Protein AF-A0A7V7NWT3-F1 (afdb_monomer_lite)

Sequence (100 aa):
MKITLTPKEGSNTFNPVANVSLSEVIELLEIGTERKLTAAETTIALPILEGLKVSHEEFTLRDVITKFKTVNELTNFAELCESIFLTGGDYSQLLTTSQA

Structure (mmCIF, N/CA/C/O backbone):
data_AF-A0A7V7NWT3-F1
#
_entry.id   AF-A0A7V7NWT3-F1
#
loop_
_atom_site.group_PDB
_atom_site.id
_atom_site.type_symbol
_atom_site.label_atom_id
_atom_site.label_alt_id
_atom_site.label_comp_id
_atom_site.label_asym_id
_atom_site.label_entity_id
_atom_site.label_seq_id
_atom_site.pdbx_PDB_ins_code
_atom_site.Cartn_x
_atom_site.Cartn_y
_atom_site.Cartn_z
_atom_site.occupancy
_atom_site.B_iso_or_equiv
_atom_site.auth_seq_id
_atom_site.auth_comp_id
_atom_site.auth_asym_id
_atom_site.auth_atom_id
_atom_site.pdbx_PDB_model_num
ATOM 1 N N . MET A 1 1 ? 13.095 13.021 6.331 1.00 39.44 1 MET A N 1
ATOM 2 C CA . MET A 1 1 ? 14.096 12.002 5.944 1.00 39.44 1 MET A CA 1
AT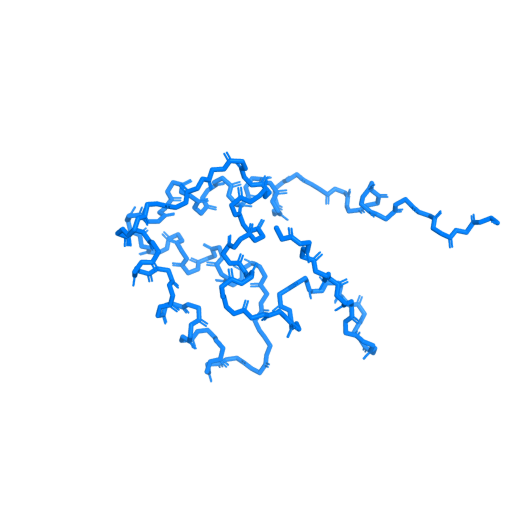OM 3 C C . MET A 1 1 ? 14.241 12.030 4.427 1.00 39.44 1 MET A C 1
ATOM 5 O O . MET A 1 1 ? 13.312 12.485 3.773 1.00 39.44 1 MET A O 1
ATOM 9 N N . LYS A 1 2 ? 15.400 11.653 3.867 1.00 46.28 2 LYS A N 1
ATOM 10 C CA . LYS A 1 2 ? 15.625 11.591 2.411 1.00 46.28 2 LYS A CA 1
ATOM 11 C C . LYS A 1 2 ? 15.581 10.120 1.997 1.00 46.28 2 LYS A C 1
ATOM 13 O O . LYS A 1 2 ? 16.504 9.391 2.343 1.00 46.28 2 LYS A O 1
ATOM 18 N N . ILE A 1 3 ? 14.532 9.710 1.286 1.00 48.25 3 ILE A N 1
ATOM 19 C CA . ILE A 1 3 ? 14.432 8.355 0.729 1.00 48.25 3 ILE A CA 1
ATOM 20 C C . ILE A 1 3 ? 15.511 8.220 -0.346 1.00 48.25 3 ILE A C 1
ATOM 22 O O . ILE A 1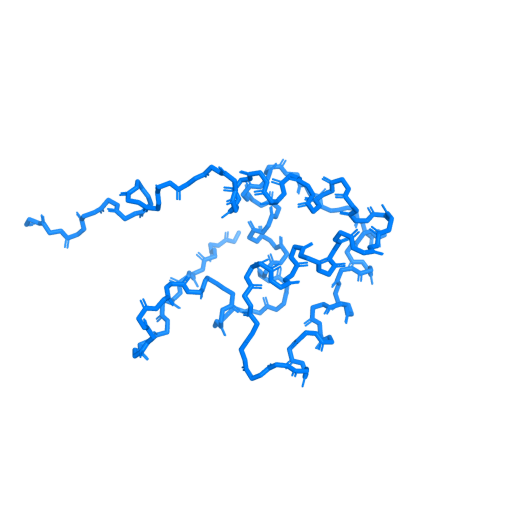 3 ? 15.604 9.057 -1.249 1.00 48.25 3 ILE A O 1
ATOM 26 N N . THR A 1 4 ? 16.362 7.204 -0.227 1.00 50.03 4 THR A N 1
ATOM 27 C CA . THR A 1 4 ? 17.408 6.926 -1.218 1.00 50.03 4 THR A CA 1
ATOM 28 C C . THR A 1 4 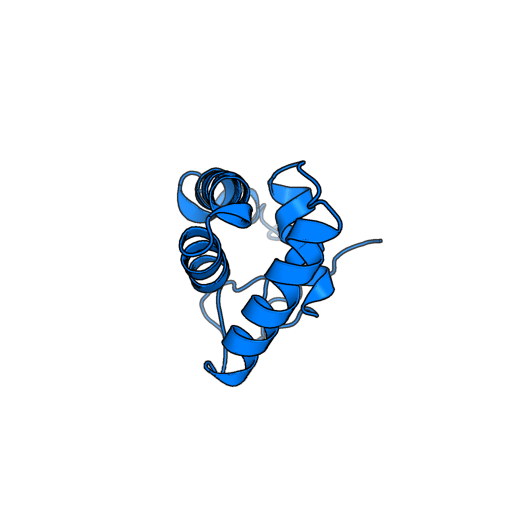? 16.974 5.735 -2.057 1.00 50.03 4 THR A C 1
ATOM 30 O O . THR A 1 4 ? 17.055 4.594 -1.618 1.00 50.03 4 THR A O 1
ATOM 33 N N . LEU A 1 5 ? 16.499 6.008 -3.272 1.00 54.25 5 LEU A N 1
ATOM 34 C CA . LEU A 1 5 ? 16.133 4.975 -4.235 1.00 54.25 5 LEU A CA 1
ATOM 35 C C . LEU A 1 5 ? 17.384 4.520 -4.981 1.00 54.25 5 LEU A C 1
ATOM 37 O O . LEU A 1 5 ? 17.806 5.155 -5.947 1.00 54.25 5 LEU A O 1
ATOM 41 N N . THR A 1 6 ? 17.999 3.436 -4.519 1.00 51.09 6 THR A N 1
ATOM 42 C CA . THR A 1 6 ? 19.100 2.784 -5.230 1.00 51.09 6 THR A CA 1
ATOM 43 C C . THR A 1 6 ? 18.532 1.782 -6.232 1.00 51.09 6 THR A C 1
ATOM 45 O O . THR A 1 6 ? 17.981 0.756 -5.811 1.00 51.09 6 THR A O 1
ATOM 48 N N . PRO A 1 7 ? 18.656 2.028 -7.552 1.00 48.53 7 PRO A N 1
ATOM 49 C CA . PRO A 1 7 ? 18.326 1.007 -8.535 1.00 48.53 7 PRO A CA 1
ATOM 50 C C . PRO A 1 7 ? 19.178 -0.236 -8.259 1.00 48.53 7 PRO A C 1
ATOM 52 O O . PRO A 1 7 ? 20.373 -0.133 -7.984 1.00 48.53 7 PRO A O 1
ATOM 55 N N . LYS A 1 8 ? 18.559 -1.418 -8.290 1.00 45.28 8 LYS A N 1
ATOM 56 C CA . LYS A 1 8 ? 19.284 -2.682 -8.152 1.00 45.28 8 LYS A CA 1
ATOM 57 C C . LYS A 1 8 ? 20.196 -2.848 -9.369 1.00 45.28 8 LYS A C 1
ATOM 59 O O . LYS A 1 8 ? 19.702 -2.987 -10.489 1.00 45.28 8 LYS A O 1
ATOM 64 N N . GLU A 1 9 ? 21.511 -2.811 -9.157 1.00 42.69 9 GLU A N 1
ATOM 65 C CA . GLU A 1 9 ? 22.485 -3.099 -10.213 1.00 42.69 9 GLU A CA 1
ATOM 66 C C . GLU A 1 9 ? 22.190 -4.487 -10.809 1.00 42.69 9 GLU A C 1
ATOM 68 O O . GLU A 1 9 ? 22.084 -5.477 -10.085 1.00 42.69 9 GLU A O 1
ATOM 73 N N . GLY A 1 10 ? 21.992 -4.546 -12.131 1.00 46.81 10 GLY A N 1
ATOM 74 C CA . GLY A 1 10 ? 21.686 -5.779 -12.868 1.00 46.81 10 GLY A CA 1
ATOM 75 C C . GLY A 1 10 ? 20.204 -6.044 -13.168 1.00 46.81 10 GLY A C 1
ATOM 76 O O . GLY A 1 10 ? 19.910 -7.019 -13.858 1.00 46.81 10 GLY A O 1
ATOM 77 N N . SER A 1 11 ? 19.270 -5.196 -12.716 1.00 45.91 11 SER A N 1
ATOM 78 C CA . SER A 1 11 ? 17.852 -5.318 -13.082 1.00 45.91 11 SER A CA 1
ATOM 79 C C . SER A 1 11 ? 17.485 -4.362 -14.222 1.00 45.91 11 SER A C 1
ATOM 81 O O . SER A 1 11 ? 17.590 -3.146 -14.082 1.00 45.91 11 SER A O 1
ATOM 83 N N . ASN A 1 12 ? 17.008 -4.899 -15.350 1.00 50.72 12 ASN A N 1
ATOM 84 C CA . ASN A 1 12 ? 16.550 -4.104 -16.504 1.00 50.72 12 ASN A CA 1
ATOM 85 C C . ASN A 1 12 ? 15.237 -3.338 -16.236 1.00 50.72 12 ASN A C 1
ATOM 87 O O . ASN A 1 12 ? 14.756 -2.621 -17.110 1.00 50.72 12 ASN A O 1
ATOM 91 N N . THR A 1 13 ? 14.635 -3.507 -15.054 1.00 57.06 13 THR A N 1
ATOM 92 C CA . THR A 1 13 ? 13.376 -2.864 -14.660 1.00 57.06 13 THR A CA 1
ATOM 93 C C . THR A 1 13 ? 13.594 -2.077 -13.372 1.00 57.06 13 THR A C 1
ATOM 95 O O . THR A 1 13 ? 13.986 -2.645 -12.353 1.00 57.06 13 THR A O 1
ATOM 98 N N . PHE A 1 14 ? 13.342 -0.766 -13.407 1.00 65.25 14 PHE A N 1
ATOM 99 C CA . PHE A 1 14 ? 13.416 0.089 -12.222 1.00 65.25 14 PHE A CA 1
ATOM 100 C C . PHE A 1 14 ? 12.362 -0.357 -11.197 1.00 65.25 14 PHE A C 1
ATOM 102 O O . PHE A 1 14 ? 11.167 -0.157 -11.404 1.00 65.25 14 PHE A O 1
ATOM 109 N N . ASN A 1 15 ? 12.805 -0.979 -10.101 1.00 69.56 15 ASN A N 1
ATOM 110 C CA . ASN A 1 15 ? 11.948 -1.349 -8.979 1.00 69.56 15 ASN A CA 1
ATOM 111 C C . ASN A 1 15 ? 12.320 -0.510 -7.740 1.00 69.56 15 ASN A C 1
ATOM 113 O O . ASN A 1 15 ? 13.275 -0.856 -7.040 1.00 69.56 15 ASN A O 1
ATOM 117 N N . PRO A 1 16 ? 11.584 0.576 -7.444 1.00 69.38 16 PRO A N 1
ATOM 118 C CA . PRO A 1 16 ? 11.914 1.482 -6.344 1.00 69.38 16 PRO A CA 1
ATOM 119 C C . PRO A 1 16 ? 11.735 0.846 -4.960 1.00 69.38 16 PRO A C 1
ATOM 121 O O . PRO A 1 16 ? 12.239 1.387 -3.982 1.00 69.38 16 PRO A O 1
ATOM 124 N N . VAL A 1 17 ? 11.049 -0.300 -4.865 1.00 79.19 17 VAL A N 1
ATOM 125 C CA . VAL A 1 17 ? 10.815 -0.998 -3.592 1.00 79.19 17 VAL A CA 1
ATOM 126 C C . VAL A 1 17 ? 11.745 -2.194 -3.360 1.00 79.19 17 VAL A C 1
ATOM 128 O O . VAL A 1 17 ? 11.695 -2.798 -2.295 1.00 79.19 17 VAL A O 1
ATOM 131 N N . ALA A 1 18 ? 12.626 -2.522 -4.315 1.00 72.50 18 ALA A N 1
ATOM 132 C CA . ALA A 1 18 ? 13.494 -3.704 -4.230 1.00 72.50 18 ALA A CA 1
ATOM 133 C C . ALA A 1 18 ? 14.523 -3.637 -3.088 1.00 72.50 18 ALA A C 1
ATOM 135 O O . ALA A 1 18 ? 14.810 -4.648 -2.455 1.00 72.50 18 ALA A O 1
ATOM 136 N N . ASN A 1 19 ? 15.079 -2.449 -2.830 1.00 71.12 19 ASN A N 1
ATOM 137 C CA . ASN A 1 19 ? 16.207 -2.259 -1.909 1.00 71.12 19 ASN A CA 1
ATOM 138 C C . ASN A 1 19 ? 15.865 -1.413 -0.674 1.00 71.12 19 ASN A C 1
ATOM 140 O O . ASN A 1 19 ? 16.760 -1.079 0.100 1.00 71.12 19 ASN A O 1
ATOM 144 N N . VAL A 1 20 ? 14.596 -1.048 -0.489 1.00 74.00 20 VAL A N 1
ATOM 145 C CA . VAL A 1 20 ? 14.168 -0.167 0.605 1.00 74.00 20 VAL A CA 1
ATOM 146 C C . VAL A 1 20 ? 13.450 -0.958 1.697 1.00 74.00 20 VAL A C 1
ATOM 148 O O . VAL A 1 20 ? 12.910 -2.045 1.472 1.00 74.00 20 VAL A O 1
ATOM 151 N N . SER A 1 21 ? 13.468 -0.429 2.918 1.00 83.44 21 SER A N 1
ATOM 152 C CA . SER A 1 21 ? 12.772 -1.054 4.049 1.00 83.44 21 SER A CA 1
ATOM 153 C C . SER A 1 21 ? 11.253 -0.953 3.885 1.00 83.44 21 SER A C 1
ATOM 155 O O . SER A 1 21 ? 10.763 -0.048 3.221 1.00 83.44 21 SER A O 1
ATOM 157 N N . LEU A 1 22 ? 10.477 -1.828 4.535 1.00 85.38 22 LEU A N 1
ATOM 158 C CA . LEU A 1 22 ? 9.008 -1.807 4.418 1.00 85.38 22 LEU A CA 1
ATOM 159 C C . LEU A 1 22 ? 8.401 -0.466 4.860 1.00 85.38 22 LEU A C 1
ATOM 161 O O . LEU A 1 22 ? 7.469 0.025 4.233 1.00 85.38 22 LEU A O 1
ATOM 165 N N . SER A 1 23 ? 8.977 0.162 5.887 1.00 84.69 23 SER A N 1
ATOM 166 C CA . SER A 1 23 ? 8.599 1.515 6.303 1.00 84.69 23 SER A CA 1
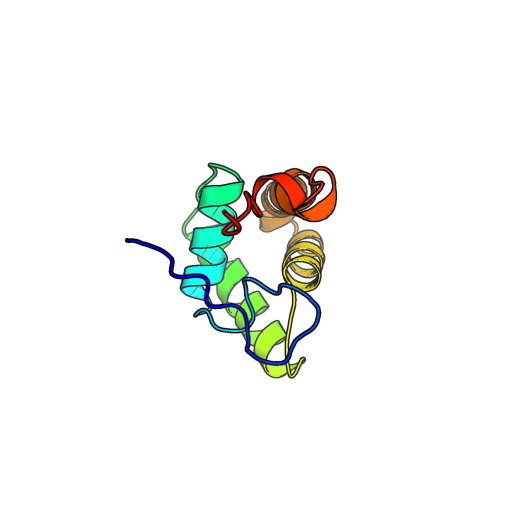ATOM 167 C C . SER A 1 23 ? 8.886 2.557 5.219 1.00 84.69 23 SER A C 1
ATOM 169 O O . SER A 1 23 ? 8.058 3.429 4.990 1.00 84.69 23 SER A O 1
ATOM 171 N N . GLU A 1 24 ? 10.001 2.429 4.495 1.00 85.50 24 GLU A N 1
ATOM 172 C CA . GLU A 1 24 ? 10.321 3.328 3.380 1.00 85.50 24 GLU A CA 1
ATOM 173 C C . GLU A 1 24 ? 9.420 3.095 2.165 1.00 85.50 24 GLU A C 1
ATOM 175 O O . GLU A 1 24 ? 9.141 4.036 1.429 1.00 85.50 24 GLU A O 1
ATOM 180 N N . VAL A 1 25 ? 8.913 1.871 1.965 1.00 87.44 25 VAL A N 1
ATOM 181 C CA . VAL A 1 25 ? 7.865 1.613 0.964 1.00 87.44 25 VAL A CA 1
ATOM 182 C C . VAL A 1 25 ? 6.611 2.413 1.303 1.00 87.44 25 VAL A C 1
ATOM 184 O O . VAL A 1 25 ? 6.049 3.053 0.419 1.00 87.44 25 VAL A O 1
ATOM 187 N N . ILE A 1 26 ? 6.188 2.419 2.571 1.00 89.44 26 ILE A N 1
ATOM 188 C CA . ILE A 1 26 ? 5.039 3.220 3.012 1.00 89.44 26 ILE A CA 1
ATOM 189 C C . ILE A 1 26 ? 5.321 4.706 2.798 1.00 89.44 26 ILE A C 1
ATOM 191 O O . ILE A 1 26 ? 4.529 5.367 2.134 1.00 89.44 26 ILE A O 1
ATOM 195 N N . GLU A 1 27 ? 6.462 5.213 3.269 1.00 88.06 27 GLU A N 1
ATOM 196 C CA . GLU A 1 27 ? 6.819 6.627 3.095 1.00 88.06 27 GLU A CA 1
ATOM 197 C C . GLU A 1 27 ? 6.864 7.033 1.614 1.00 88.06 27 GLU A C 1
ATOM 199 O O . GLU A 1 27 ? 6.410 8.118 1.255 1.00 88.06 27 GLU A O 1
ATOM 204 N N . LEU A 1 28 ? 7.358 6.163 0.729 1.00 87.62 28 LEU A N 1
ATOM 205 C CA . LEU A 1 28 ? 7.359 6.411 -0.711 1.00 87.62 28 LEU A CA 1
ATOM 206 C C . LEU A 1 28 ? 5.940 6.536 -1.270 1.00 87.62 28 LEU A C 1
ATOM 208 O O . LEU A 1 28 ? 5.672 7.449 -2.055 1.00 87.62 28 LEU A O 1
ATOM 212 N N . LEU A 1 29 ? 5.033 5.643 -0.871 1.00 88.75 29 LEU A N 1
ATOM 213 C CA . LEU A 1 29 ? 3.636 5.697 -1.298 1.00 88.75 29 LEU A CA 1
ATOM 214 C C . LEU A 1 29 ? 2.941 6.952 -0.753 1.00 88.75 29 LEU A C 1
ATOM 216 O O . LEU A 1 29 ? 2.211 7.613 -1.490 1.00 88.75 29 LEU A O 1
ATOM 220 N N . GLU A 1 30 ? 3.203 7.318 0.503 1.00 90.19 30 GLU A N 1
ATOM 221 C CA . GLU A 1 30 ? 2.645 8.521 1.128 1.00 90.19 30 GLU A CA 1
ATOM 222 C C . GLU A 1 30 ? 3.132 9.808 0.456 1.00 90.19 30 GLU A C 1
ATOM 224 O O . GLU A 1 30 ? 2.345 10.728 0.238 1.00 90.19 30 GLU A O 1
ATOM 229 N N . ILE A 1 31 ? 4.419 9.878 0.102 1.00 86.94 31 ILE A N 1
ATOM 230 C CA . ILE A 1 31 ? 4.991 11.032 -0.602 1.00 86.94 31 ILE A CA 1
ATOM 231 C C . ILE A 1 31 ? 4.433 11.120 -2.019 1.00 86.94 31 ILE A C 1
ATOM 233 O O . ILE A 1 31 ? 4.022 12.199 -2.433 1.00 86.94 31 ILE A O 1
ATOM 237 N N . GLY A 1 32 ? 4.396 10.009 -2.759 1.00 83.62 32 GLY A N 1
ATOM 238 C CA . GLY A 1 32 ? 3.902 10.021 -4.137 1.00 83.62 32 GLY A CA 1
ATOM 239 C C . GLY A 1 32 ? 2.416 10.360 -4.237 1.00 83.62 32 GLY A C 1
ATOM 240 O O . GLY A 1 32 ? 2.004 11.017 -5.185 1.00 83.62 32 GLY A O 1
ATOM 241 N N . THR A 1 33 ? 1.615 9.955 -3.252 1.00 85.44 33 THR A N 1
ATOM 242 C CA . THR A 1 33 ? 0.175 10.265 -3.209 1.00 85.44 33 THR A CA 1
ATOM 243 C C . THR A 1 33 ? -0.165 11.545 -2.452 1.00 85.44 33 THR A C 1
ATOM 245 O O . THR A 1 33 ? -1.340 11.900 -2.374 1.00 85.44 33 THR A O 1
ATOM 248 N N . GLU A 1 34 ? 0.830 12.207 -1.851 1.00 87.12 34 GLU A N 1
ATOM 249 C CA . GLU A 1 34 ? 0.659 13.335 -0.923 1.00 87.12 34 GLU A CA 1
ATOM 250 C C . GLU A 1 34 ? -0.347 13.050 0.214 1.00 87.12 34 GLU A C 1
ATOM 252 O O . GLU A 1 34 ? -0.895 13.960 0.843 1.00 87.12 34 GLU A O 1
ATOM 257 N N . ARG A 1 35 ? -0.583 11.767 0.514 1.00 88.56 35 ARG A N 1
ATOM 258 C CA . ARG A 1 35 ? -1.534 11.297 1.519 1.00 88.56 35 ARG A CA 1
ATOM 259 C C . ARG A 1 35 ? -0.814 10.419 2.523 1.00 88.56 35 ARG A C 1
ATOM 261 O O . ARG A 1 35 ? -0.298 9.364 2.181 1.00 88.56 35 ARG A O 1
ATOM 268 N N . LYS A 1 36 ? -0.880 10.809 3.793 1.00 90.81 36 LYS A N 1
ATOM 269 C CA . LYS A 1 36 ? -0.409 9.959 4.887 1.00 90.81 36 LYS A CA 1
ATOM 270 C C . LYS A 1 36 ? -1.431 8.891 5.246 1.00 90.81 36 LYS A C 1
ATOM 272 O O . LYS A 1 36 ? -2.627 9.182 5.327 1.00 90.81 36 LYS A O 1
ATOM 277 N N . LEU A 1 37 ? -0.943 7.686 5.509 1.00 89.25 37 LEU A N 1
ATOM 278 C CA . LEU A 1 37 ? -1.718 6.635 6.142 1.00 89.25 37 LEU A CA 1
ATOM 279 C C . LEU A 1 37 ? -1.968 7.004 7.606 1.00 89.25 37 LEU A C 1
ATOM 281 O O . LEU A 1 37 ? -1.111 7.536 8.318 1.00 89.25 37 LEU A O 1
ATOM 285 N N . THR A 1 38 ? -3.170 6.711 8.078 1.00 92.75 38 THR A N 1
ATOM 286 C CA . THR A 1 38 ? -3.480 6.749 9.505 1.00 92.75 38 THR A CA 1
ATOM 287 C C . THR A 1 38 ? -2.778 5.604 10.236 1.00 92.75 38 THR A C 1
ATOM 289 O O . THR A 1 38 ? -2.420 4.590 9.642 1.00 92.75 38 THR A O 1
ATOM 292 N N . ALA A 1 39 ? -2.638 5.707 11.561 1.00 90.19 39 ALA A N 1
ATOM 293 C CA . ALA A 1 39 ? -2.048 4.631 12.366 1.00 90.19 39 ALA A CA 1
ATOM 294 C C . ALA A 1 39 ? -2.768 3.276 12.186 1.00 90.19 39 ALA A C 1
ATOM 296 O O . ALA A 1 39 ? -2.124 2.226 12.214 1.00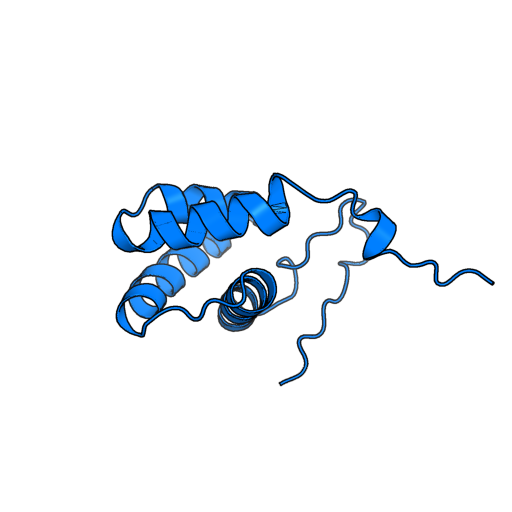 90.19 39 ALA A O 1
ATOM 297 N N . ALA A 1 40 ? -4.088 3.301 11.967 1.00 90.12 40 ALA A N 1
ATOM 298 C CA . ALA A 1 40 ? -4.879 2.108 11.683 1.00 90.12 40 ALA A CA 1
ATOM 299 C C . ALA A 1 40 ? -4.520 1.508 10.315 1.00 90.12 40 ALA A C 1
ATOM 301 O O . ALA A 1 40 ? -4.216 0.321 10.235 1.00 90.12 40 ALA A O 1
ATOM 302 N N . GLU A 1 41 ? -4.466 2.329 9.264 1.00 92.06 41 GLU A N 1
ATOM 303 C CA . GLU A 1 41 ? -4.057 1.882 7.928 1.00 92.06 41 GLU A CA 1
ATOM 304 C C . GLU A 1 41 ? -2.611 1.360 7.921 1.00 92.06 41 GLU A C 1
ATOM 306 O O . GLU A 1 41 ? -2.353 0.298 7.365 1.00 92.06 41 GLU A O 1
ATOM 311 N N . THR A 1 42 ? -1.676 2.028 8.603 1.00 90.88 42 THR A N 1
ATOM 312 C CA . THR A 1 42 ? -0.276 1.581 8.722 1.00 90.88 42 THR A CA 1
ATOM 313 C C . THR A 1 42 ? -0.160 0.229 9.426 1.00 90.88 42 THR A C 1
ATOM 315 O O . THR A 1 42 ? 0.615 -0.626 8.997 1.00 90.88 42 THR A O 1
ATOM 318 N N . THR A 1 43 ? -0.965 -0.001 10.470 1.00 92.31 43 THR A N 1
ATOM 319 C CA . THR A 1 43 ? -1.008 -1.290 11.186 1.00 92.31 43 THR A CA 1
ATOM 320 C C . THR A 1 43 ? -1.492 -2.430 10.285 1.00 92.31 43 THR A C 1
ATOM 322 O O . THR A 1 43 ? -1.097 -3.576 10.483 1.00 92.31 43 THR A O 1
ATOM 325 N N . ILE A 1 44 ? -2.312 -2.124 9.275 1.00 93.12 44 ILE A N 1
ATOM 326 C CA . ILE A 1 44 ? -2.795 -3.092 8.284 1.00 93.12 44 ILE A CA 1
ATOM 327 C C . ILE A 1 44 ? -1.800 -3.242 7.119 1.00 93.12 44 ILE A C 1
ATOM 329 O O . ILE A 1 44 ? -1.560 -4.350 6.645 1.00 93.12 44 ILE A O 1
ATOM 333 N N . ALA A 1 45 ? -1.188 -2.148 6.669 1.00 91.06 45 ALA A N 1
ATOM 334 C CA . ALA A 1 45 ? -0.272 -2.121 5.531 1.00 91.06 45 ALA A CA 1
ATOM 335 C C . ALA A 1 45 ? 1.040 -2.877 5.802 1.00 91.06 45 ALA A C 1
ATOM 337 O O . ALA A 1 45 ? 1.504 -3.628 4.944 1.00 91.06 45 ALA A O 1
ATOM 338 N N . LEU A 1 46 ? 1.622 -2.722 6.996 1.00 91.06 46 LEU A N 1
ATOM 339 C CA . LEU A 1 46 ? 2.880 -3.374 7.380 1.00 91.06 46 LEU A CA 1
ATOM 340 C C . LEU A 1 46 ? 2.864 -4.909 7.226 1.00 91.06 46 LEU A C 1
ATOM 342 O O . LEU A 1 46 ? 3.710 -5.417 6.487 1.00 91.06 46 LEU A O 1
ATOM 346 N N . PRO A 1 47 ? 1.914 -5.663 7.814 1.00 90.81 47 PRO A N 1
ATOM 347 C CA . PRO A 1 47 ? 1.898 -7.121 7.680 1.00 90.81 47 PRO A CA 1
ATOM 348 C C . PRO A 1 47 ? 1.647 -7.590 6.238 1.00 90.81 47 PRO A C 1
ATOM 350 O O . PRO A 1 47 ? 2.107 -8.662 5.847 1.00 90.81 47 PRO A O 1
ATOM 353 N N . ILE A 1 48 ? 0.956 -6.793 5.414 1.00 90.69 48 ILE A N 1
ATOM 354 C CA . ILE A 1 48 ? 0.772 -7.092 3.985 1.00 90.69 48 ILE A CA 1
ATOM 355 C C . ILE A 1 48 ? 2.106 -6.985 3.242 1.00 90.69 48 ILE A C 1
ATOM 357 O O . ILE A 1 48 ? 2.442 -7.862 2.443 1.00 90.69 48 ILE A O 1
ATOM 361 N N . LEU A 1 49 ? 2.875 -5.930 3.519 1.00 89.50 49 LEU A N 1
ATOM 362 C CA . LEU A 1 49 ? 4.207 -5.729 2.954 1.00 89.50 49 LEU A CA 1
ATOM 363 C C . LEU A 1 49 ? 5.187 -6.821 3.408 1.00 89.50 49 LEU A C 1
ATOM 365 O O . LEU A 1 49 ? 5.963 -7.326 2.595 1.00 89.50 49 LEU A O 1
ATOM 369 N N . GLU A 1 50 ? 5.117 -7.239 4.675 1.00 89.06 50 GLU A N 1
ATOM 370 C CA . GLU A 1 50 ? 5.884 -8.383 5.183 1.00 89.06 50 GLU A CA 1
ATOM 371 C C . GLU A 1 50 ? 5.517 -9.673 4.442 1.00 89.06 50 GLU A C 1
ATOM 373 O O . GLU A 1 50 ? 6.400 -10.383 3.958 1.00 89.06 50 GLU A O 1
ATOM 378 N N . GLY A 1 51 ? 4.220 -9.947 4.276 1.00 86.56 51 GLY A N 1
ATOM 379 C CA . GLY A 1 51 ? 3.739 -11.122 3.548 1.00 86.56 51 GLY A CA 1
ATOM 380 C C . GLY A 1 51 ? 4.183 -11.149 2.082 1.00 86.56 51 GLY A C 1
ATOM 381 O O . GLY A 1 51 ? 4.542 -12.210 1.566 1.00 86.56 51 GLY A O 1
ATOM 382 N N . LEU A 1 52 ? 4.215 -9.989 1.420 1.00 86.00 52 LEU A N 1
ATOM 383 C CA . LEU A 1 52 ? 4.730 -9.848 0.056 1.00 86.00 52 LEU A CA 1
ATOM 384 C C . LEU A 1 52 ? 6.227 -10.151 -0.026 1.00 86.00 52 LEU A C 1
ATOM 386 O O . LEU A 1 52 ? 6.638 -10.908 -0.903 1.00 86.00 52 LEU A O 1
ATOM 390 N N . LYS A 1 53 ? 7.020 -9.628 0.914 1.00 81.88 53 LYS A N 1
ATOM 391 C CA . LYS A 1 53 ? 8.467 -9.870 0.986 1.00 81.88 53 LYS A CA 1
ATOM 392 C C . LYS A 1 53 ? 8.820 -11.333 1.264 1.00 81.88 53 LYS A C 1
ATOM 394 O O . LYS A 1 53 ? 9.852 -11.805 0.807 1.00 81.88 53 LYS A O 1
ATOM 399 N N . VAL A 1 54 ? 7.987 -12.046 2.021 1.00 79.75 54 VAL A N 1
ATOM 400 C CA . VAL A 1 54 ? 8.191 -13.479 2.302 1.00 79.75 54 VAL A CA 1
ATOM 401 C C . VAL A 1 54 ? 7.765 -14.353 1.119 1.00 79.75 54 VAL A C 1
ATOM 403 O O . VAL A 1 54 ? 8.388 -15.378 0.861 1.00 79.75 54 VAL A O 1
ATOM 406 N N . SER A 1 55 ? 6.704 -13.967 0.403 1.00 73.62 55 SER A N 1
ATOM 407 C CA . SER A 1 55 ? 6.132 -14.780 -0.683 1.00 73.62 55 SER A CA 1
ATOM 408 C C . SER A 1 55 ? 6.855 -14.610 -2.022 1.00 73.62 55 SER A C 1
ATOM 410 O O . SER A 1 55 ? 6.772 -15.494 -2.872 1.00 73.62 55 SER A O 1
ATOM 412 N N . HIS A 1 56 ? 7.539 -13.484 -2.225 1.00 66.62 56 HIS A N 1
ATOM 413 C CA . HIS A 1 56 ? 8.231 -13.153 -3.467 1.00 66.62 56 HIS A CA 1
ATOM 414 C C . HIS A 1 56 ? 9.687 -12.794 -3.176 1.00 66.62 56 HIS A C 1
ATOM 416 O O . HIS A 1 56 ? 9.956 -11.974 -2.303 1.00 66.62 56 HIS A O 1
ATOM 422 N N . GLU A 1 57 ? 10.615 -13.363 -3.952 1.00 65.12 57 GLU A N 1
ATOM 423 C CA . GLU A 1 57 ? 12.044 -13.017 -3.879 1.00 65.12 57 GLU A CA 1
ATOM 424 C C . GLU A 1 57 ? 12.265 -11.513 -4.127 1.00 65.12 57 GLU A C 1
ATOM 426 O O . GLU A 1 57 ? 13.114 -10.893 -3.490 1.00 65.12 57 GLU A O 1
ATOM 431 N N . GLU A 1 58 ? 11.424 -10.907 -4.976 1.00 71.38 58 GLU A N 1
ATOM 432 C CA . GLU A 1 58 ? 11.314 -9.463 -5.184 1.00 71.38 58 GLU A CA 1
ATOM 433 C C . GLU A 1 58 ? 9.845 -9.096 -5.453 1.00 71.38 58 GLU A C 1
ATOM 435 O O . GLU A 1 58 ? 9.236 -9.629 -6.382 1.00 71.38 58 GLU A O 1
ATOM 440 N N . PHE A 1 59 ? 9.264 -8.188 -4.661 1.00 81.94 59 PHE A N 1
ATOM 441 C CA . PHE A 1 59 ? 7.937 -7.622 -4.935 1.00 81.94 59 PHE A CA 1
ATOM 442 C C . PHE A 1 59 ? 8.063 -6.241 -5.588 1.00 81.94 59 PHE A C 1
ATOM 444 O O . PHE A 1 59 ? 9.065 -5.543 -5.414 1.00 81.94 59 PHE A O 1
ATOM 451 N N . THR A 1 60 ? 7.050 -5.834 -6.349 1.00 86.25 60 THR A N 1
ATOM 452 C CA . THR A 1 60 ? 6.999 -4.538 -7.043 1.00 86.25 60 THR A CA 1
ATOM 453 C C . THR A 1 60 ? 5.940 -3.615 -6.442 1.00 86.25 60 THR A C 1
ATOM 455 O O . THR A 1 60 ? 5.050 -4.058 -5.714 1.00 86.25 60 THR A O 1
ATOM 458 N N . LEU A 1 61 ? 5.963 -2.324 -6.801 1.00 86.38 61 LEU A N 1
ATOM 459 C CA . LEU A 1 61 ? 4.876 -1.395 -6.457 1.00 86.38 61 LEU A CA 1
ATOM 460 C C . LEU A 1 61 ? 3.508 -1.898 -6.929 1.00 86.38 61 LEU A C 1
ATOM 462 O O . LEU A 1 61 ? 2.516 -1.730 -6.225 1.00 86.38 61 LEU A O 1
ATOM 466 N N . ARG A 1 62 ? 3.453 -2.560 -8.092 1.00 87.50 62 ARG A N 1
ATOM 467 C CA . ARG A 1 62 ? 2.213 -3.150 -8.600 1.00 87.50 62 ARG A CA 1
ATOM 468 C C . ARG A 1 62 ? 1.682 -4.230 -7.662 1.00 87.50 62 ARG A C 1
ATOM 470 O O . ARG A 1 62 ? 0.476 -4.259 -7.424 1.00 87.50 62 ARG A O 1
ATOM 477 N N . ASP A 1 63 ? 2.547 -5.077 -7.111 1.00 89.12 63 ASP A N 1
ATOM 478 C CA . ASP A 1 63 ? 2.140 -6.120 -6.161 1.00 89.12 63 ASP A CA 1
ATOM 479 C C . ASP A 1 63 ? 1.594 -5.510 -4.868 1.0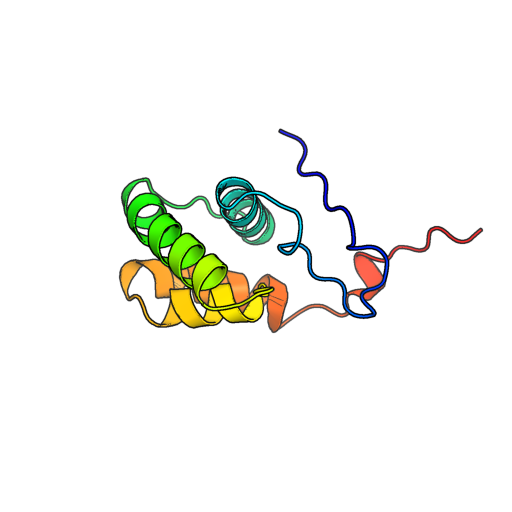0 89.12 63 ASP A C 1
ATOM 481 O O . ASP A 1 63 ? 0.532 -5.917 -4.394 1.00 89.12 63 ASP A O 1
ATOM 485 N N . VAL A 1 64 ? 2.270 -4.481 -4.343 1.00 90.19 64 VAL A N 1
ATOM 486 C CA . VAL A 1 64 ? 1.823 -3.740 -3.151 1.00 90.19 64 VAL A CA 1
ATOM 487 C C . VAL A 1 64 ? 0.444 -3.132 -3.373 1.00 90.19 64 VAL A C 1
ATOM 489 O O . VAL A 1 64 ? -0.477 -3.393 -2.600 1.00 90.19 64 VAL A O 1
ATOM 492 N N . ILE A 1 65 ? 0.281 -2.375 -4.458 1.00 91.25 65 ILE A N 1
ATOM 493 C CA . ILE A 1 65 ? -0.976 -1.704 -4.802 1.00 91.25 65 ILE A CA 1
ATOM 494 C C . ILE A 1 65 ? -2.092 -2.733 -4.992 1.00 91.25 65 ILE A C 1
ATOM 496 O O . ILE A 1 65 ? -3.178 -2.579 -4.436 1.00 91.25 65 ILE A O 1
ATOM 500 N N . THR A 1 66 ? -1.811 -3.830 -5.699 1.00 91.19 66 THR A N 1
ATOM 501 C CA . THR A 1 66 ? -2.785 -4.908 -5.913 1.00 91.19 66 THR A CA 1
ATOM 502 C C . THR A 1 66 ? -3.229 -5.523 -4.590 1.00 91.19 66 THR A C 1
ATOM 504 O O . THR A 1 66 ? -4.425 -5.724 -4.389 1.00 91.19 66 THR A O 1
ATOM 507 N N . LYS A 1 67 ? -2.307 -5.787 -3.654 1.00 91.94 67 LYS A N 1
ATOM 508 C CA . LYS A 1 67 ? -2.672 -6.304 -2.328 1.00 91.94 67 LYS A CA 1
ATOM 509 C C . LYS A 1 67 ? -3.452 -5.286 -1.507 1.00 91.94 67 LYS A C 1
ATOM 511 O O . LYS A 1 67 ? -4.454 -5.662 -0.906 1.00 91.94 67 LYS A O 1
ATOM 516 N N . PHE A 1 68 ? -3.061 -4.016 -1.514 1.00 93.69 68 PHE A N 1
ATOM 517 C CA . PHE A 1 68 ? -3.789 -2.978 -0.782 1.00 93.69 68 PHE A CA 1
ATOM 518 C C . PHE A 1 68 ? -5.222 -2.807 -1.309 1.00 93.69 68 PHE A C 1
ATOM 520 O O . PHE A 1 68 ? -6.137 -2.654 -0.507 1.00 93.69 68 PHE A O 1
ATOM 527 N N . LYS A 1 69 ? -5.459 -2.964 -2.621 1.00 91.75 69 LYS A N 1
ATOM 528 C CA . LYS A 1 69 ? -6.815 -2.969 -3.212 1.00 91.75 69 LYS A CA 1
ATOM 529 C C . LYS A 1 69 ? -7.703 -4.119 -2.730 1.00 91.75 69 LYS A C 1
ATOM 531 O O . LYS A 1 69 ? -8.919 -4.018 -2.825 1.00 91.75 69 LYS A O 1
ATOM 536 N N . THR A 1 70 ? -7.129 -5.212 -2.222 1.00 92.38 70 THR A N 1
ATOM 537 C CA . THR A 1 70 ? -7.922 -6.317 -1.646 1.00 92.38 70 THR A CA 1
ATOM 538 C C . THR A 1 70 ? -8.397 -6.041 -0.219 1.00 92.38 70 THR A C 1
ATOM 540 O O . THR A 1 70 ? -9.192 -6.809 0.317 1.00 92.38 70 THR A O 1
ATOM 543 N N . VAL A 1 71 ? -7.930 -4.951 0.395 1.00 93.31 71 VAL A N 1
ATOM 544 C CA . VAL A 1 71 ? -8.256 -4.562 1.766 1.00 93.31 71 VAL A CA 1
ATOM 545 C C . VAL A 1 71 ? -9.107 -3.303 1.738 1.00 93.31 71 VAL A C 1
ATOM 547 O O . VAL A 1 71 ? -8.675 -2.260 1.247 1.00 93.31 71 VAL A O 1
ATOM 550 N N . ASN A 1 72 ? -10.318 -3.388 2.283 1.00 92.44 72 ASN A N 1
ATOM 551 C CA . ASN A 1 72 ? -11.305 -2.313 2.204 1.00 92.44 72 ASN A CA 1
ATOM 552 C C . ASN A 1 72 ? -10.778 -0.994 2.803 1.00 92.44 72 ASN A C 1
ATOM 554 O O . ASN A 1 72 ? -10.887 0.056 2.175 1.00 92.44 72 ASN A O 1
ATOM 558 N N . GLU A 1 73 ? -10.114 -1.052 3.960 1.00 92.69 73 GLU A N 1
ATOM 559 C CA . GLU A 1 73 ? -9.515 0.116 4.620 1.00 92.69 73 GLU A CA 1
ATOM 560 C C . GLU A 1 73 ? -8.405 0.790 3.800 1.00 92.69 73 GLU A C 1
ATOM 562 O O . GLU A 1 73 ? -8.228 2.001 3.893 1.00 92.69 73 GLU A O 1
ATOM 567 N N . LEU A 1 74 ? -7.681 0.032 2.971 1.00 93.12 74 LEU A N 1
ATOM 568 C CA . LEU A 1 74 ? -6.577 0.546 2.153 1.00 93.12 74 LEU A CA 1
ATOM 569 C C . LEU A 1 74 ? -6.987 0.840 0.709 1.00 93.12 74 LEU A C 1
ATOM 571 O O . LEU A 1 74 ? -6.199 1.422 -0.030 1.00 93.12 74 LEU A O 1
ATOM 575 N N . THR A 1 75 ? -8.205 0.477 0.297 1.00 92.31 75 THR A N 1
ATOM 576 C CA . THR A 1 75 ? -8.631 0.524 -1.111 1.00 92.31 75 THR A CA 1
ATOM 577 C C . THR A 1 75 ? -8.496 1.926 -1.696 1.00 92.31 75 THR A C 1
ATOM 579 O O . THR A 1 75 ? -7.861 2.095 -2.729 1.00 92.31 75 THR A O 1
ATOM 582 N N . ASN A 1 76 ? -8.981 2.952 -0.993 1.00 90.38 76 ASN A N 1
ATOM 583 C CA . ASN A 1 76 ? -8.902 4.335 -1.469 1.00 90.38 76 ASN A CA 1
ATOM 584 C C . ASN A 1 76 ? -7.439 4.821 -1.591 1.00 90.38 76 ASN A C 1
ATOM 586 O O . ASN A 1 76 ? -7.074 5.494 -2.550 1.00 90.38 76 ASN A O 1
ATOM 590 N N . PHE A 1 77 ? -6.573 4.441 -0.645 1.00 91.56 77 PHE A N 1
ATOM 591 C CA . PHE A 1 77 ? -5.142 4.750 -0.735 1.00 91.56 77 PHE A CA 1
ATOM 592 C C . PHE A 1 77 ? -4.481 4.014 -1.906 1.00 91.56 77 PHE A C 1
ATOM 594 O O . PHE A 1 77 ? -3.671 4.586 -2.634 1.00 91.56 77 PHE A O 1
ATOM 601 N N . ALA A 1 78 ? -4.863 2.760 -2.126 1.00 91.69 78 ALA A N 1
ATOM 602 C CA . ALA A 1 78 ? -4.350 1.936 -3.204 1.00 91.69 78 ALA A CA 1
ATOM 603 C C . ALA A 1 78 ? -4.778 2.449 -4.585 1.00 91.69 78 ALA A C 1
ATOM 605 O O . ALA A 1 78 ? -3.970 2.421 -5.505 1.00 91.69 78 ALA A O 1
ATOM 606 N N . GLU A 1 79 ? -6.000 2.964 -4.734 1.00 90.88 79 GLU A N 1
ATOM 607 C CA . GLU A 1 79 ? -6.464 3.610 -5.969 1.00 90.88 79 GLU A CA 1
ATOM 608 C C . GLU A 1 79 ? -5.678 4.893 -6.276 1.00 90.88 79 GLU A C 1
ATOM 610 O O . GLU A 1 79 ? -5.288 5.116 -7.422 1.00 90.88 79 GLU A O 1
ATOM 615 N N . LEU A 1 80 ? -5.356 5.700 -5.257 1.00 89.44 80 LEU A N 1
ATOM 616 C CA . LEU A 1 80 ? -4.465 6.855 -5.425 1.00 89.44 80 LEU A CA 1
ATOM 617 C C . LEU A 1 80 ? -3.064 6.415 -5.861 1.00 89.44 80 LEU A C 1
ATOM 619 O O . LEU A 1 80 ? -2.513 6.957 -6.819 1.00 89.44 80 LEU A O 1
ATOM 623 N N . CYS A 1 81 ? -2.507 5.395 -5.204 1.00 89.56 81 CYS A N 1
ATOM 624 C CA . CYS A 1 81 ? -1.215 4.832 -5.582 1.00 89.56 81 CYS A CA 1
ATOM 625 C C . CYS A 1 81 ? -1.243 4.280 -7.017 1.00 89.56 81 CYS A C 1
ATOM 627 O O . CYS A 1 81 ? -0.319 4.509 -7.789 1.00 89.56 81 CYS A O 1
ATOM 629 N N . GLU A 1 82 ? -2.305 3.580 -7.412 1.00 88.88 82 GLU A N 1
ATOM 630 C CA . GLU A 1 82 ? -2.488 3.083 -8.777 1.00 88.88 82 GLU A CA 1
ATOM 631 C C . GLU A 1 82 ? -2.537 4.236 -9.783 1.00 88.88 82 GLU A C 1
ATOM 633 O O . GLU A 1 82 ? -1.889 4.167 -10.827 1.00 88.88 82 GLU A O 1
ATOM 638 N N . SER A 1 83 ? -3.239 5.326 -9.473 1.00 86.69 83 SER A N 1
ATOM 639 C CA . SER A 1 83 ? -3.308 6.492 -10.356 1.00 86.69 83 SER A CA 1
ATOM 640 C C . SER A 1 83 ? -1.934 7.133 -10.574 1.00 86.69 83 SER A C 1
ATOM 642 O O . SER A 1 83 ? -1.573 7.420 -11.715 1.00 86.69 83 SER A O 1
ATOM 644 N N . ILE A 1 84 ? -1.165 7.326 -9.499 1.00 84.25 84 ILE A N 1
ATOM 645 C CA . ILE A 1 84 ? 0.136 8.011 -9.533 1.00 84.25 84 ILE A CA 1
ATOM 646 C C . ILE A 1 84 ? 1.250 7.118 -10.083 1.00 84.25 84 ILE A C 1
ATOM 648 O O . ILE A 1 84 ? 2.053 7.561 -10.896 1.00 84.25 84 ILE A O 1
ATOM 652 N N . PHE A 1 85 ? 1.325 5.865 -9.637 1.00 81.44 85 PHE A N 1
ATOM 653 C CA . PHE A 1 85 ? 2.454 4.987 -9.951 1.00 81.44 85 PHE A CA 1
ATOM 654 C C . PHE A 1 85 ? 2.186 4.061 -11.147 1.00 81.44 85 PHE A C 1
ATOM 656 O O . PHE A 1 85 ? 3.134 3.613 -11.792 1.00 81.44 85 PHE A O 1
ATOM 663 N N . LEU A 1 86 ? 0.921 3.731 -11.448 1.00 79.69 86 LEU A N 1
ATOM 664 C CA . LEU A 1 86 ? 0.570 2.729 -12.469 1.00 79.69 86 LEU A CA 1
ATOM 665 C C . LEU A 1 86 ? -0.223 3.291 -13.662 1.00 79.69 86 LEU A C 1
ATOM 667 O O . LEU A 1 86 ? -0.101 2.736 -14.752 1.00 79.69 86 LEU A O 1
ATOM 671 N N . THR A 1 87 ? -1.027 4.347 -13.480 1.00 68.19 87 THR A N 1
ATOM 672 C CA . THR A 1 87 ? -1.991 4.831 -14.495 1.00 68.19 87 THR A CA 1
ATOM 673 C C . THR A 1 87 ? -1.511 6.084 -15.233 1.00 68.19 87 THR A C 1
ATOM 675 O O . THR A 1 87 ? -1.870 6.280 -16.392 1.00 68.19 87 THR A O 1
ATOM 678 N N . GLY A 1 88 ? -0.661 6.909 -14.620 1.00 54.91 88 GLY A N 1
ATOM 679 C CA . GLY A 1 88 ? -0.039 8.062 -15.269 1.00 54.91 88 GLY A CA 1
ATOM 680 C C . GLY A 1 88 ? 1.457 8.112 -14.992 1.00 54.91 88 GLY A C 1
ATOM 681 O O . GLY A 1 88 ? 1.865 8.517 -13.914 1.00 54.91 88 GLY A O 1
ATOM 682 N N . GLY A 1 89 ? 2.283 7.735 -15.966 1.00 44.81 89 GLY A N 1
ATOM 683 C CA . GLY A 1 89 ? 3.725 7.903 -15.830 1.00 44.81 89 GLY A CA 1
ATOM 684 C C . GLY A 1 89 ? 4.506 7.281 -16.969 1.00 44.81 89 GLY A C 1
ATOM 685 O O . GLY A 1 89 ? 5.040 6.184 -16.845 1.00 44.81 89 GLY A O 1
ATOM 686 N N . ASP A 1 90 ? 4.629 8.018 -18.067 1.00 46.69 90 ASP A N 1
ATOM 687 C CA . ASP A 1 90 ? 5.869 7.993 -18.828 1.00 46.69 90 ASP A CA 1
ATOM 688 C C . ASP A 1 90 ? 6.999 8.317 -17.831 1.00 46.69 90 ASP A C 1
ATOM 690 O O . ASP A 1 90 ? 7.201 9.461 -17.420 1.00 46.69 90 ASP A O 1
ATOM 694 N N . TYR A 1 91 ? 7.679 7.279 -17.339 1.00 49.25 91 TYR A N 1
ATOM 695 C CA . TYR A 1 91 ? 8.761 7.419 -16.365 1.00 49.25 91 TYR A CA 1
ATOM 696 C C . TYR A 1 91 ? 9.941 8.237 -16.933 1.00 49.25 91 TYR A C 1
ATOM 698 O O . TYR A 1 91 ? 10.860 8.563 -16.179 1.00 49.25 91 TYR A O 1
ATOM 706 N N . SER A 1 92 ? 9.920 8.630 -18.219 1.00 46.31 92 SER A N 1
ATOM 707 C CA . SER A 1 92 ? 10.952 9.479 -18.828 1.00 46.31 92 SER A CA 1
ATOM 708 C C . SER A 1 92 ? 11.082 10.849 -18.161 1.00 46.31 92 SER A C 1
ATOM 710 O O . SER A 1 92 ? 12.134 11.462 -18.288 1.00 46.31 92 SER A O 1
ATOM 712 N N . GLN A 1 93 ? 10.080 11.341 -17.415 1.00 43.12 93 GLN A N 1
ATOM 713 C CA . GLN A 1 93 ? 10.226 12.609 -16.677 1.00 43.12 93 GLN A CA 1
ATOM 714 C C . GLN A 1 93 ? 10.912 12.471 -15.306 1.00 43.12 93 GLN A C 1
ATOM 716 O O . GLN A 1 93 ? 11.564 13.419 -14.866 1.00 43.12 93 GLN A O 1
ATOM 721 N N . LEU A 1 94 ? 10.838 11.303 -14.652 1.00 48.06 94 LEU A N 1
ATOM 722 C CA . LEU A 1 94 ? 11.655 10.996 -13.461 1.00 48.06 94 LEU A CA 1
ATOM 723 C C . LEU A 1 94 ? 13.088 10.593 -13.850 1.00 48.06 94 LEU A C 1
ATOM 725 O O . LEU A 1 94 ? 14.019 10.765 -13.067 1.00 48.06 94 LEU A O 1
ATOM 729 N N . LEU A 1 95 ? 13.268 10.126 -15.087 1.00 46.53 95 LEU A N 1
ATOM 730 C CA . LEU A 1 95 ? 14.548 9.964 -15.774 1.00 46.53 95 LEU A CA 1
ATOM 731 C C . LEU A 1 95 ? 14.908 11.243 -16.548 1.00 46.53 95 LEU A C 1
ATOM 733 O O . LEU A 1 95 ? 15.159 11.203 -17.751 1.00 46.53 95 LEU A O 1
ATOM 737 N N . THR A 1 96 ? 14.977 12.398 -15.882 1.00 40.97 96 THR A N 1
ATOM 738 C CA . THR A 1 96 ? 15.703 13.540 -16.460 1.00 40.97 96 THR A CA 1
ATOM 739 C C . THR A 1 96 ? 17.196 13.200 -16.481 1.00 40.97 96 THR A C 1
ATOM 741 O O . THR A 1 96 ? 17.939 13.439 -15.534 1.00 40.97 96 THR A O 1
ATOM 744 N N . THR A 1 97 ? 17.595 12.523 -17.558 1.00 49.66 97 THR A N 1
ATOM 745 C CA . THR A 1 97 ? 18.888 12.596 -18.246 1.00 49.66 97 THR A CA 1
ATOM 746 C C . THR A 1 97 ? 20.051 13.128 -17.402 1.00 49.66 97 THR A C 1
ATOM 748 O O . THR A 1 97 ? 20.419 14.297 -17.498 1.00 49.66 97 THR A O 1
ATOM 751 N N . SER A 1 98 ? 20.728 12.243 -16.666 1.00 47.44 98 SER A N 1
ATOM 752 C CA . SER A 1 98 ? 22.171 12.406 -16.445 1.00 47.44 98 SER A CA 1
ATOM 753 C C . SER A 1 98 ? 22.913 11.957 -17.705 1.00 47.44 98 SER A C 1
ATOM 755 O O . SER A 1 98 ? 23.556 10.914 -17.711 1.00 47.44 98 SER A O 1
ATOM 757 N N . GLN A 1 99 ? 22.761 12.713 -18.792 1.00 45.41 99 GLN A N 1
ATOM 758 C CA . GLN A 1 99 ? 23.669 12.683 -19.937 1.00 45.41 99 GLN A CA 1
ATOM 759 C C . GLN A 1 99 ? 23.721 14.079 -20.563 1.00 45.41 99 GLN A C 1
ATOM 761 O O . GLN A 1 99 ? 22.868 14.436 -21.373 1.00 45.41 99 GLN A O 1
ATOM 766 N N . ALA A 1 100 ? 24.728 14.848 -20.154 1.00 37.44 100 ALA A N 1
ATOM 767 C CA . ALA A 1 100 ? 25.491 15.777 -20.983 1.00 37.44 100 ALA A CA 1
ATOM 768 C C . ALA A 1 100 ? 26.825 16.049 -20.279 1.00 37.44 100 ALA A C 1
ATOM 770 O O . ALA A 1 100 ? 26.783 16.380 -19.072 1.00 37.44 100 ALA A O 1
#

pLDDT: mean 75.75, std 18.28, range [37.44, 93.69]

Organism: NCBI:txid170679

Foldseek 3Di:
DDQDQDADPPDPDRASPFPDDQVSVQVVLCVQLVHHDDPVRVVVLSVLSVVQVVVDVGDGLVSSLVSLCVPPSSVVSSVSSCVRPPVDDPVVVVVPDPDD

Radius of gyration: 13.77 Å; chains: 1; bounding box: 37×31×33 Å

Secondary structure (DSSP, 8-state):
--------TT-SS--TTSSS-HHHHHHHHHHHTT-PPPHHHHHHHHHHHHHHHHH-SS--HHHHHHHHHTSHHHHHHHHHHIIIIIIS--GGGTS-----